Protein AF-A0A4R9BKB1-F1 (afdb_monomer)

Solvent-accessible surface area (backbone atoms only — not comparable to full-atom values): 9219 Å² total; per-residue (Å²): 129,76,55,67,65,58,45,24,29,51,46,14,50,40,29,14,67,98,76,43,86,42,50,54,65,56,47,36,56,55,26,69,70,50,71,97,53,93,58,31,68,60,46,38,53,24,32,70,67,38,49,58,54,44,90,48,60,64,53,47,48,51,50,50,55,43,37,76,72,72,41,81,78,57,44,56,50,37,73,44,52,48,100,87,64,49,84,73,50,70,35,48,31,25,39,77,96,50,34,34,35,32,40,76,53,56,80,75,49,76,81,37,77,64,52,46,54,51,52,52,53,52,49,51,57,46,40,75,72,67,33,48,79,47,80,38,46,81,67,40,66,46,96,78,22,60,67,47,53,50,56,53,51,49,58,40,44,78,48,66,57,82,133

Secondary structure (DSSP, 8-state):
---HHHHHHHHHHHT-SSS-SS-HHHHHHHHHH--SSTTHHHHHHHHHH--SS---HHHHHHHHHHHHTTPPPPEEEEEEE-TTS-EEEEEEEEEGGGTEEEEEE-GGGGS-HHHHHHHHHHHHHHHHTT-EEEEEEGGGGGGG-HHHHHHHHHHHHHTT---

Structure (mmCIF, N/CA/C/O backbone):
data_AF-A0A4R9BKB1-F1
#
_entry.id   AF-A0A4R9BKB1-F1
#
loop_
_atom_site.group_PDB
_atom_site.id
_atom_site.type_symbol
_atom_site.label_atom_id
_atom_site.label_alt_id
_atom_site.label_comp_id
_atom_site.label_asym_id
_atom_site.label_entity_id
_atom_site.label_seq_id
_atom_site.pdbx_PDB_ins_code
_atom_site.Cartn_x
_atom_site.Cartn_y
_atom_site.Cartn_z
_atom_site.occupancy
_atom_site.B_iso_or_equiv
_atom_site.auth_seq_id
_atom_site.auth_comp_id
_atom_site.auth_a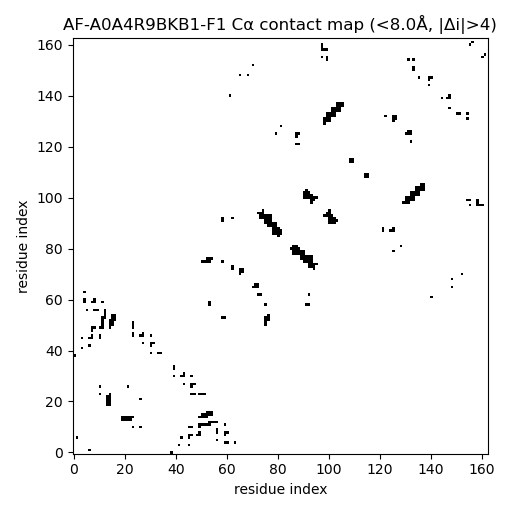sym_id
_atom_site.auth_atom_id
_atom_site.pdbx_PDB_model_num
ATOM 1 N N . MET A 1 1 ? 19.127 3.510 -15.752 1.00 76.56 1 MET A N 1
ATOM 2 C CA . MET A 1 1 ? 17.850 2.763 -15.787 1.00 76.56 1 MET A CA 1
ATOM 3 C C . MET A 1 1 ? 17.291 2.855 -14.394 1.00 76.56 1 MET A C 1
ATOM 5 O O . MET A 1 1 ? 18.073 2.646 -13.474 1.00 76.56 1 MET A O 1
ATOM 9 N N . LEU A 1 2 ? 16.027 3.245 -14.252 1.00 87.44 2 LEU A N 1
ATOM 10 C CA . LEU A 1 2 ? 15.413 3.364 -12.933 1.00 87.44 2 LEU A CA 1
ATOM 11 C C . LEU A 1 2 ? 15.478 2.010 -12.198 1.00 87.44 2 LEU A C 1
ATOM 13 O O . LEU A 1 2 ? 15.335 0.969 -12.853 1.00 87.44 2 LEU A O 1
ATOM 17 N N . PRO A 1 3 ? 15.709 2.001 -10.875 1.00 94.12 3 PRO A N 1
ATOM 18 C CA . PRO A 1 3 ? 15.493 0.833 -10.029 1.00 94.12 3 PRO A CA 1
ATOM 19 C C . PRO A 1 3 ? 14.083 0.262 -10.206 1.00 94.12 3 PRO A C 1
ATOM 21 O O . PRO A 1 3 ? 13.147 0.995 -10.526 1.00 94.12 3 PRO A O 1
ATOM 24 N N . ARG A 1 4 ? 13.912 -1.042 -9.946 1.00 95.25 4 ARG A N 1
ATOM 25 C CA . ARG A 1 4 ? 12.627 -1.741 -10.127 1.00 95.25 4 ARG A CA 1
ATOM 26 C C . ARG A 1 4 ? 11.462 -0.993 -9.485 1.00 95.25 4 ARG A C 1
ATOM 28 O O . ARG A 1 4 ? 10.484 -0.715 -10.161 1.00 95.25 4 ARG A O 1
ATOM 35 N N . VAL A 1 5 ? 11.584 -0.652 -8.204 1.00 96.31 5 VAL A N 1
ATOM 36 C CA . VAL A 1 5 ? 10.508 -0.015 -7.432 1.00 96.31 5 VAL A CA 1
ATOM 37 C C . VAL A 1 5 ? 10.115 1.340 -8.020 1.00 96.31 5 VAL A C 1
ATOM 39 O O . VAL A 1 5 ? 8.931 1.622 -8.161 1.00 96.31 5 VAL A O 1
ATOM 42 N N . GLU A 1 6 ? 11.092 2.149 -8.432 1.00 96.62 6 GLU A N 1
ATOM 43 C CA . GLU A 1 6 ? 10.835 3.439 -9.083 1.00 96.62 6 GLU A CA 1
ATOM 44 C C . GLU A 1 6 ? 10.164 3.259 -10.445 1.00 96.62 6 GLU A C 1
ATOM 46 O O . GLU A 1 6 ? 9.249 4.002 -10.788 1.00 96.62 6 GLU A O 1
ATOM 51 N N . LEU A 1 7 ? 10.568 2.240 -11.208 1.00 96.50 7 LEU A N 1
ATOM 52 C CA . LEU A 1 7 ? 9.950 1.934 -12.493 1.00 96.50 7 LEU A CA 1
ATOM 53 C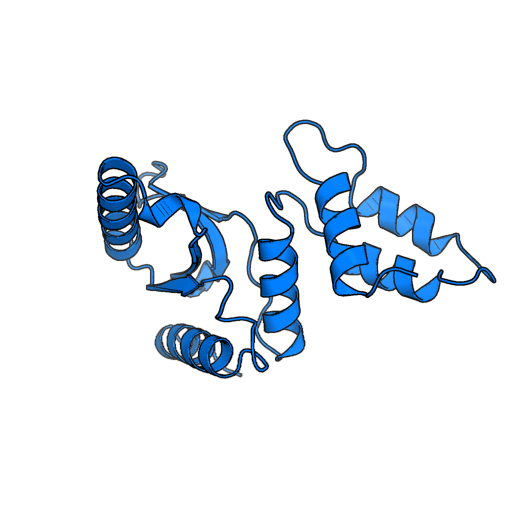 C . LEU A 1 7 ? 8.486 1.496 -12.336 1.00 96.50 7 LEU A C 1
ATOM 55 O O . LEU A 1 7 ? 7.646 1.913 -13.131 1.00 96.50 7 LEU A O 1
ATOM 59 N N . VAL A 1 8 ? 8.169 0.699 -11.307 1.00 97.94 8 VAL A N 1
ATOM 60 C CA . VAL A 1 8 ? 6.774 0.356 -10.984 1.00 97.94 8 VAL A CA 1
ATOM 61 C C . VAL A 1 8 ? 6.007 1.591 -10.529 1.00 97.94 8 VAL A C 1
ATOM 63 O O . VAL A 1 8 ? 4.901 1.790 -11.003 1.00 97.94 8 VAL A O 1
ATOM 66 N N . ALA A 1 9 ? 6.586 2.450 -9.685 1.00 97.25 9 ALA A N 1
ATOM 67 C CA . ALA A 1 9 ? 5.908 3.659 -9.213 1.00 97.25 9 ALA A CA 1
ATOM 68 C C . ALA A 1 9 ? 5.556 4.614 -10.367 1.00 97.25 9 ALA A C 1
ATOM 70 O O . ALA A 1 9 ? 4.471 5.189 -10.388 1.00 97.25 9 ALA A O 1
ATOM 71 N N . VAL A 1 10 ? 6.436 4.740 -11.367 1.00 96.44 10 VAL A N 1
ATOM 72 C CA . VAL A 1 10 ? 6.128 5.481 -12.599 1.00 96.44 10 VAL A CA 1
ATOM 73 C C . VAL A 1 10 ? 4.989 4.812 -13.369 1.00 96.44 10 VAL A C 1
ATOM 75 O O . VAL A 1 10 ? 4.075 5.498 -13.812 1.00 96.44 10 VAL A O 1
ATOM 78 N N . ALA A 1 11 ? 5.010 3.487 -13.527 1.00 96.81 11 ALA A N 1
ATOM 79 C CA . ALA A 1 11 ? 3.939 2.769 -14.217 1.00 96.81 11 ALA A CA 1
ATOM 80 C C . ALA A 1 11 ? 2.585 2.888 -13.486 1.00 96.81 11 ALA A C 1
ATOM 82 O O . ALA A 1 11 ? 1.566 3.119 -14.130 1.00 96.81 11 ALA A O 1
ATOM 83 N N . ASP A 1 12 ? 2.587 2.791 -12.156 1.00 97.56 12 ASP A N 1
ATOM 84 C CA . ASP A 1 12 ? 1.421 2.986 -11.288 1.00 97.56 12 ASP A CA 1
ATOM 85 C C . ASP A 1 12 ? 0.850 4.402 -11.467 1.00 97.56 12 ASP A C 1
ATOM 87 O O . ASP A 1 12 ? -0.353 4.553 -11.676 1.00 97.56 12 ASP A O 1
ATOM 91 N N . PHE A 1 13 ? 1.710 5.428 -11.489 1.00 96.06 13 PHE A N 1
ATOM 92 C CA . PHE A 1 13 ? 1.314 6.816 -11.745 1.00 96.06 13 PHE A CA 1
ATOM 93 C C . PHE A 1 13 ? 0.658 6.999 -13.123 1.00 96.06 13 PHE A C 1
ATOM 95 O O . PHE A 1 13 ? -0.391 7.630 -13.223 1.00 96.06 13 PHE A O 1
ATOM 102 N N . LEU A 1 14 ? 1.226 6.410 -14.183 1.00 96.19 14 LEU A N 1
ATOM 103 C CA . LEU A 1 14 ? 0.663 6.480 -15.542 1.00 96.19 14 LEU A CA 1
ATOM 104 C C . LEU A 1 14 ? -0.727 5.831 -15.650 1.00 96.19 14 LEU A C 1
ATOM 106 O O . LEU A 1 14 ? -1.512 6.203 -16.527 1.00 96.19 14 LEU A O 1
ATOM 110 N N . CYS A 1 15 ? -1.013 4.865 -14.776 1.00 96.56 15 CYS A N 1
ATOM 111 C CA . CYS A 1 15 ? -2.242 4.078 -14.765 1.00 96.56 15 CYS A CA 1
ATOM 112 C C . CYS A 1 15 ? -3.251 4.479 -13.681 1.00 96.56 15 CYS A C 1
ATOM 114 O O . CYS A 1 15 ? -4.279 3.812 -13.541 1.00 96.56 15 CYS A O 1
ATOM 116 N N . SER A 1 16 ? -2.983 5.545 -12.925 1.00 94.19 16 SER A N 1
ATOM 11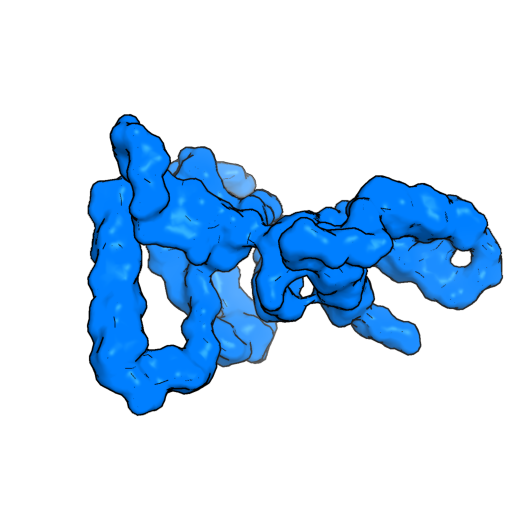7 C CA . SER A 1 16 ? -3.807 5.967 -11.787 1.00 94.19 16 SER A CA 1
ATOM 118 C C . SER A 1 16 ? -4.367 7.383 -11.957 1.00 94.19 16 SER A C 1
ATOM 120 O O . SER A 1 16 ? -4.032 8.108 -12.893 1.00 94.19 16 SER A O 1
ATOM 122 N N . GLY A 1 17 ? -5.272 7.768 -11.053 1.00 89.88 17 GLY A N 1
ATOM 123 C CA . GLY A 1 17 ? -6.001 9.035 -11.104 1.00 89.88 17 GLY A CA 1
ATOM 124 C C . GLY A 1 17 ? -7.327 8.959 -11.870 1.00 89.88 17 GLY A C 1
ATOM 125 O O . GLY A 1 17 ? -7.702 7.930 -12.427 1.00 89.88 17 GLY A O 1
ATOM 126 N N . ARG A 1 18 ? -8.069 10.076 -11.881 1.00 87.31 18 ARG A N 1
ATOM 127 C CA . ARG A 1 18 ? -9.412 10.155 -12.492 1.00 87.31 18 ARG A CA 1
ATOM 128 C C . ARG A 1 18 ? -9.391 9.922 -14.010 1.00 87.31 18 ARG A C 1
ATOM 130 O O . ARG A 1 18 ? -10.344 9.361 -14.534 1.00 87.31 18 ARG A O 1
ATOM 137 N N . ASN A 1 19 ? -8.317 10.346 -14.678 1.00 89.56 19 ASN A N 1
ATOM 138 C CA . ASN A 1 19 ? -8.103 10.215 -16.121 1.00 89.56 19 ASN A CA 1
ATOM 139 C C . ASN A 1 19 ? -6.683 9.667 -16.368 1.00 89.56 19 ASN A C 1
ATOM 141 O O . ASN A 1 19 ? -5.772 10.463 -16.613 1.00 89.56 19 ASN A O 1
ATOM 145 N N . PRO A 1 20 ? -6.466 8.346 -16.239 1.00 93.88 20 PRO A N 1
ATOM 146 C CA . PRO A 1 20 ? -5.143 7.758 -16.424 1.00 93.88 20 PRO A CA 1
ATOM 147 C C . PRO A 1 20 ? -4.672 7.926 -17.874 1.00 93.88 20 PRO A C 1
ATOM 149 O O . PRO A 1 20 ? -5.479 7.903 -18.805 1.00 93.88 20 PRO A O 1
ATOM 152 N N . TRP A 1 21 ? -3.364 8.093 -18.078 1.00 95.19 21 TRP A N 1
ATOM 153 C CA . TRP A 1 21 ? -2.786 8.215 -19.425 1.00 95.19 21 TRP A CA 1
ATOM 154 C C . TRP A 1 21 ? -2.710 6.873 -20.146 1.00 95.19 21 TRP A C 1
ATOM 156 O O . TRP A 1 21 ? -2.779 6.835 -21.372 1.00 95.19 21 TRP A O 1
ATOM 166 N N . HIS A 1 22 ? -2.570 5.790 -19.382 1.00 96.56 22 HIS A N 1
ATOM 167 C CA . HIS A 1 22 ? -2.491 4.432 -19.897 1.00 96.56 22 HIS A CA 1
ATOM 168 C C . HIS A 1 22 ? -3.251 3.450 -19.017 1.00 96.56 22 HIS A C 1
ATOM 170 O O . HIS A 1 22 ? -3.425 3.667 -17.820 1.00 96.56 22 HIS A O 1
ATOM 176 N N . THR A 1 23 ? -3.625 2.308 -19.580 1.00 95.62 23 THR A N 1
ATOM 177 C CA . THR A 1 23 ? -4.071 1.157 -18.787 1.00 95.62 23 THR A CA 1
ATOM 178 C C . THR A 1 23 ? -2.911 0.196 -18.504 1.00 95.62 23 THR A C 1
ATOM 180 O O . THR A 1 23 ? -1.958 0.117 -19.287 1.00 95.62 23 THR A O 1
ATOM 183 N N . PRO A 1 24 ? -2.980 -0.611 -17.428 1.00 95.62 24 PRO A N 1
ATOM 184 C CA . PRO A 1 24 ? -1.976 -1.646 -17.194 1.00 95.62 24 PRO A CA 1
ATOM 185 C C . PRO A 1 24 ? -1.851 -2.639 -18.363 1.00 95.62 24 PRO A C 1
ATOM 187 O O . PRO A 1 24 ? -0.757 -3.128 -18.638 1.00 95.62 24 PRO A O 1
ATOM 190 N N . ASP A 1 25 ? -2.947 -2.923 -19.076 1.00 96.81 25 ASP A N 1
ATOM 191 C CA . ASP A 1 25 ? -2.934 -3.798 -20.255 1.00 96.81 25 ASP A CA 1
ATOM 192 C C . ASP A 1 25 ? -2.190 -3.180 -21.441 1.00 96.81 25 ASP A C 1
ATOM 194 O O . ASP A 1 25 ? -1.423 -3.875 -22.109 1.00 96.81 25 ASP A O 1
ATOM 198 N N . GLU A 1 26 ? -2.332 -1.873 -21.669 1.00 96.69 26 GLU A N 1
ATOM 199 C CA . GLU A 1 26 ? -1.548 -1.157 -22.681 1.00 96.69 26 GLU A CA 1
ATOM 200 C C . GLU A 1 26 ? -0.052 -1.204 -22.366 1.00 96.69 26 GLU A C 1
ATOM 202 O O . GLU A 1 26 ? 0.753 -1.536 -23.242 1.00 96.69 26 GLU A O 1
ATOM 207 N N . LEU A 1 27 ? 0.332 -0.948 -21.108 1.00 96.00 27 LEU A N 1
ATOM 208 C CA . LEU A 1 27 ? 1.734 -1.025 -20.690 1.00 96.00 27 LEU A CA 1
ATOM 209 C C . LEU A 1 27 ? 2.300 -2.437 -20.885 1.00 96.00 27 LEU A C 1
ATOM 211 O O . LEU A 1 27 ? 3.400 -2.594 -21.425 1.00 96.00 27 LEU A O 1
ATOM 215 N N . ARG A 1 28 ? 1.538 -3.476 -20.515 1.00 96.56 28 ARG A N 1
ATOM 216 C CA . ARG A 1 28 ? 1.917 -4.880 -20.745 1.00 96.56 28 ARG A CA 1
ATOM 217 C C . ARG A 1 28 ? 2.079 -5.191 -22.230 1.00 96.56 28 ARG A C 1
ATOM 219 O O . ARG A 1 28 ? 3.079 -5.801 -22.613 1.00 96.56 28 ARG A O 1
ATOM 226 N N . ALA A 1 29 ? 1.143 -4.753 -23.070 1.00 96.00 29 ALA A N 1
ATOM 227 C CA . ALA A 1 29 ? 1.181 -4.987 -24.511 1.00 96.00 29 ALA A CA 1
ATOM 228 C C . ALA A 1 29 ? 2.401 -4.325 -25.169 1.00 96.00 29 ALA A C 1
ATOM 230 O O . ALA A 1 29 ? 3.083 -4.949 -25.987 1.00 96.00 29 ALA A O 1
ATOM 231 N N . VAL A 1 30 ? 2.721 -3.085 -24.787 1.00 94.06 30 VAL A N 1
ATOM 232 C CA . VAL A 1 30 ? 3.919 -2.385 -25.270 1.00 94.06 30 VAL A CA 1
ATOM 233 C C . VAL A 1 30 ? 5.185 -3.095 -24.790 1.00 94.06 30 VAL A C 1
ATOM 235 O O . VAL A 1 30 ? 6.059 -3.402 -25.602 1.00 94.06 30 VAL A O 1
ATOM 238 N N . ALA A 1 31 ? 5.280 -3.430 -23.500 1.00 94.06 31 ALA A N 1
ATOM 239 C CA . ALA A 1 31 ? 6.455 -4.090 -22.933 1.00 94.06 31 ALA A CA 1
ATOM 240 C C . ALA A 1 31 ? 6.721 -5.482 -23.543 1.00 94.06 31 ALA A C 1
ATOM 242 O O . ALA A 1 31 ? 7.881 -5.873 -23.726 1.00 94.06 31 ALA A O 1
ATOM 243 N N . ALA A 1 32 ? 5.667 -6.221 -23.901 1.00 93.75 32 ALA A N 1
ATOM 244 C CA . ALA A 1 32 ? 5.769 -7.521 -24.562 1.00 93.75 32 ALA A CA 1
ATOM 245 C C . ALA A 1 32 ? 6.405 -7.431 -25.961 1.00 93.75 32 ALA A C 1
ATOM 247 O O . ALA A 1 32 ? 7.153 -8.324 -26.352 1.00 93.75 32 ALA A O 1
ATOM 248 N N . ARG A 1 33 ? 6.169 -6.335 -26.693 1.00 94.25 33 ARG A N 1
ATOM 249 C CA . ARG A 1 33 ? 6.699 -6.118 -28.053 1.00 94.25 33 ARG A CA 1
ATOM 250 C C . ARG A 1 33 ? 8.162 -5.664 -28.079 1.00 94.25 33 ARG A C 1
ATOM 252 O O . ARG A 1 33 ? 8.793 -5.681 -29.134 1.00 94.25 33 ARG A O 1
ATOM 259 N N . LEU A 1 34 ? 8.726 -5.248 -26.944 1.00 90.50 34 LEU A N 1
ATOM 260 C CA . LEU A 1 34 ? 10.113 -4.788 -26.865 1.00 90.50 34 LEU A CA 1
ATOM 261 C C . LEU A 1 34 ? 11.092 -5.975 -26.845 1.00 90.50 34 LEU A C 1
ATOM 263 O O . LEU A 1 34 ? 11.228 -6.679 -25.840 1.00 90.50 34 LEU A O 1
ATOM 267 N N . ILE A 1 35 ? 11.824 -6.167 -27.944 1.00 88.62 35 ILE A N 1
ATOM 268 C CA . ILE A 1 35 ? 12.828 -7.230 -28.109 1.00 88.62 35 ILE A CA 1
ATOM 269 C C . ILE A 1 35 ? 14.210 -6.602 -28.332 1.00 88.62 35 ILE A C 1
ATOM 271 O O . ILE A 1 35 ? 14.335 -5.590 -29.018 1.00 88.62 35 ILE A O 1
ATOM 275 N N . GLY A 1 36 ? 15.251 -7.182 -27.726 1.00 87.00 36 GLY A N 1
ATOM 276 C CA . GLY A 1 36 ? 16.654 -6.833 -27.995 1.00 87.00 36 GLY A CA 1
ATOM 277 C C . GLY A 1 36 ? 17.120 -5.452 -27.516 1.00 87.00 36 GLY A C 1
ATOM 278 O O . GLY A 1 36 ? 18.279 -5.105 -27.724 1.00 87.00 36 GLY A O 1
ATOM 279 N N . ARG A 1 37 ? 16.266 -4.655 -26.858 1.00 85.31 37 ARG A N 1
ATOM 280 C CA . ARG A 1 37 ? 16.658 -3.350 -26.302 1.00 85.31 37 ARG A CA 1
ATOM 281 C C . ARG A 1 37 ? 17.118 -3.471 -24.850 1.00 85.31 37 ARG A C 1
ATOM 283 O O . ARG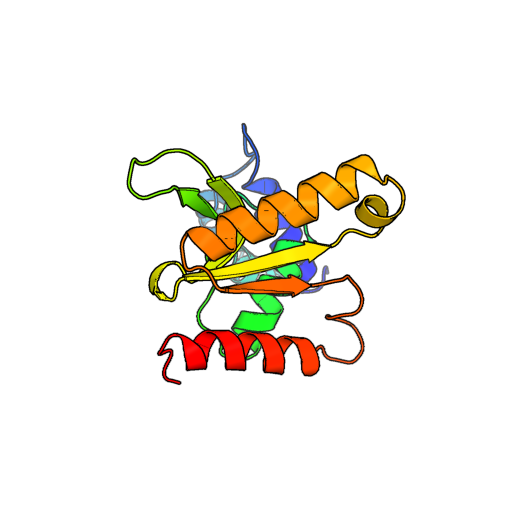 A 1 37 ? 16.657 -4.304 -24.066 1.00 85.31 37 ARG A O 1
ATOM 290 N N . ARG A 1 38 ? 18.024 -2.584 -24.450 1.00 87.12 38 ARG A N 1
ATOM 291 C CA . ARG A 1 38 ? 18.421 -2.456 -23.046 1.00 87.12 38 ARG A CA 1
ATOM 292 C C . ARG A 1 38 ? 17.188 -2.075 -22.214 1.00 87.12 38 ARG A C 1
ATOM 294 O O . ARG A 1 38 ? 16.577 -1.045 -22.462 1.00 87.12 38 ARG A O 1
ATOM 301 N N . GLY A 1 39 ? 16.833 -2.901 -21.228 1.00 88.38 39 GLY A N 1
ATOM 302 C CA . GLY A 1 39 ? 15.737 -2.620 -20.287 1.00 88.38 39 GLY A CA 1
ATOM 303 C C . GLY A 1 39 ? 14.398 -3.282 -20.574 1.00 88.38 39 GLY A C 1
ATOM 304 O O . GLY A 1 39 ? 13.505 -3.168 -19.742 1.00 88.38 39 GLY A O 1
ATOM 305 N N . CYS A 1 40 ? 14.251 -4.038 -21.669 1.00 92.50 40 CYS A N 1
ATOM 306 C CA . CYS A 1 40 ? 12.985 -4.719 -21.975 1.00 92.50 40 CYS A CA 1
ATOM 307 C C . CYS A 1 40 ? 12.509 -5.633 -20.840 1.00 92.50 40 CYS A C 1
ATOM 309 O O . CYS A 1 40 ? 11.319 -5.693 -20.553 1.00 92.50 40 CYS A O 1
ATOM 311 N N . ARG A 1 41 ? 13.440 -6.346 -20.188 1.00 92.50 41 ARG A N 1
ATOM 312 C CA . ARG A 1 41 ? 13.114 -7.238 -19.067 1.00 92.50 41 ARG A CA 1
ATOM 313 C C . ARG A 1 41 ? 12.546 -6.460 -17.878 1.00 92.50 41 ARG A C 1
ATOM 315 O O . ARG A 1 41 ? 11.503 -6.847 -17.372 1.00 92.50 41 ARG A O 1
ATOM 322 N N . ALA A 1 42 ? 13.199 -5.363 -17.493 1.00 93.12 42 ALA A N 1
ATOM 323 C CA . ALA A 1 42 ? 12.750 -4.512 -16.393 1.00 93.12 42 ALA A CA 1
ATOM 324 C C . ALA A 1 42 ? 11.387 -3.870 -16.695 1.00 93.12 42 ALA A C 1
ATOM 326 O O . ALA A 1 42 ? 10.525 -3.831 -15.827 1.00 93.12 42 ALA A O 1
ATOM 327 N N . LEU A 1 43 ? 11.160 -3.435 -17.940 1.00 93.94 43 LEU A N 1
ATOM 328 C CA . LEU A 1 43 ? 9.868 -2.888 -18.366 1.00 93.94 43 LEU A CA 1
ATOM 329 C C . LEU A 1 43 ? 8.749 -3.933 -18.318 1.00 93.94 43 LEU A C 1
ATOM 331 O O . LEU A 1 43 ? 7.656 -3.626 -17.856 1.00 93.94 43 LEU A O 1
ATOM 335 N N . ARG A 1 44 ? 9.014 -5.172 -18.755 1.00 95.38 44 ARG A N 1
ATOM 336 C CA . ARG A 1 44 ? 8.041 -6.272 -18.649 1.00 95.38 44 ARG A CA 1
ATOM 337 C C . ARG A 1 44 ? 7.706 -6.611 -17.203 1.00 95.38 44 ARG A C 1
ATOM 339 O O . ARG A 1 44 ? 6.537 -6.796 -16.889 1.00 95.38 44 ARG A O 1
ATOM 346 N N . GLU A 1 45 ? 8.719 -6.682 -16.344 1.00 95.25 45 GLU A N 1
ATOM 347 C CA . GLU A 1 45 ? 8.520 -6.908 -14.911 1.00 95.25 45 GLU A CA 1
ATOM 348 C C . GLU A 1 45 ? 7.674 -5.787 -14.300 1.00 95.25 45 GLU A C 1
ATOM 350 O O . GLU A 1 45 ? 6.658 -6.064 -13.667 1.00 95.25 45 GLU A O 1
ATOM 355 N N . ALA A 1 46 ? 8.023 -4.526 -14.566 1.00 96.44 46 ALA A N 1
ATOM 356 C CA . ALA A 1 46 ? 7.287 -3.392 -14.027 1.00 96.44 46 ALA A CA 1
ATOM 357 C C . ALA A 1 46 ? 5.830 -3.347 -14.506 1.00 96.44 46 ALA A C 1
ATOM 359 O O . ALA A 1 46 ? 4.939 -3.186 -13.679 1.00 96.44 46 ALA A O 1
ATOM 360 N N . ALA A 1 47 ? 5.576 -3.586 -15.797 1.00 96.06 47 ALA A N 1
ATOM 361 C CA . ALA A 1 47 ? 4.221 -3.646 -16.352 1.00 96.06 47 ALA A CA 1
ATOM 362 C C . ALA A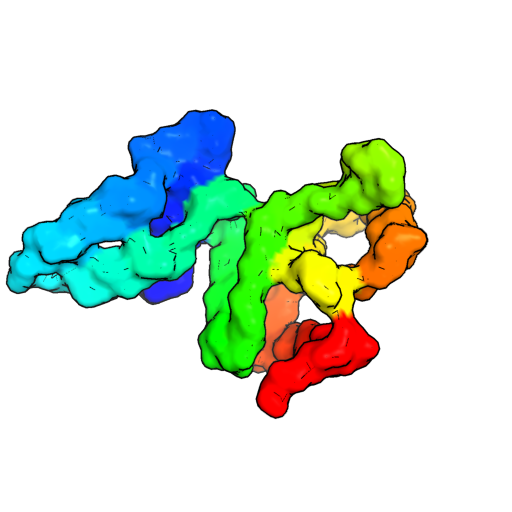 1 47 ? 3.367 -4.785 -15.753 1.00 96.06 47 ALA A C 1
ATOM 364 O O . ALA A 1 47 ? 2.140 -4.684 -15.679 1.00 96.06 47 ALA A O 1
ATOM 365 N N . GLY A 1 48 ? 3.999 -5.884 -15.324 1.00 96.19 48 GLY A N 1
ATOM 366 C CA . GLY A 1 48 ? 3.325 -6.968 -14.601 1.00 96.19 48 GLY A CA 1
ATOM 367 C C . GLY A 1 48 ? 2.968 -6.602 -13.155 1.00 96.19 48 GLY A C 1
ATOM 368 O O . GLY A 1 48 ? 1.962 -7.070 -12.620 1.00 96.19 48 GLY A O 1
ATOM 369 N N . LEU A 1 49 ? 3.766 -5.734 -12.534 1.00 97.19 49 LEU A N 1
ATOM 370 C CA . LEU A 1 49 ? 3.578 -5.278 -11.158 1.00 97.19 49 LEU A CA 1
ATOM 371 C C . LEU A 1 49 ? 2.669 -4.049 -11.040 1.00 97.19 49 LEU A C 1
ATOM 373 O O . LEU A 1 49 ? 2.283 -3.713 -9.920 1.00 97.19 49 LEU A O 1
ATOM 377 N N . THR A 1 50 ? 2.307 -3.408 -12.154 1.00 97.44 50 THR A N 1
ATOM 378 C CA . THR A 1 50 ? 1.471 -2.202 -12.170 1.00 97.44 50 THR A CA 1
ATOM 379 C C . THR A 1 50 ? 0.096 -2.436 -11.548 1.00 97.44 50 THR A C 1
ATOM 381 O O . THR A 1 50 ? -0.571 -3.444 -11.818 1.00 97.44 50 THR A O 1
ATOM 384 N N . ARG A 1 51 ? -0.353 -1.487 -10.732 1.00 96.62 51 ARG A N 1
ATOM 385 C CA . ARG A 1 51 ? -1.700 -1.405 -10.166 1.00 96.62 51 ARG A CA 1
ATOM 386 C C . ARG A 1 51 ? -2.325 -0.058 -10.516 1.00 96.62 51 ARG A C 1
ATOM 388 O O . ARG A 1 51 ? -1.636 0.911 -10.813 1.00 96.62 51 ARG A O 1
ATOM 395 N N . VAL A 1 52 ? -3.652 -0.044 -10.522 1.00 94.81 52 VAL A N 1
ATOM 396 C CA . VAL A 1 52 ? -4.454 1.176 -10.663 1.00 94.81 52 VAL A CA 1
ATOM 397 C C . VAL A 1 52 ? -4.766 1.744 -9.284 1.00 94.81 52 VAL A C 1
ATOM 399 O O . VAL A 1 52 ? -4.639 1.033 -8.285 1.00 94.81 52 VAL A O 1
ATOM 402 N N . ALA A 1 53 ? -5.243 2.988 -9.258 1.00 90.31 53 ALA A N 1
ATOM 403 C CA . ALA A 1 53 ? -5.663 3.681 -8.042 1.00 90.31 53 ALA A CA 1
ATOM 404 C C . ALA A 1 53 ? -4.540 3.826 -7.003 1.00 90.31 53 ALA A C 1
ATOM 406 O O . ALA A 1 53 ? -4.814 3.809 -5.815 1.00 90.31 53 ALA A O 1
ATOM 407 N N . VAL A 1 54 ? -3.287 3.943 -7.440 1.00 93.38 54 VAL A N 1
ATOM 408 C CA . VAL A 1 54 ? -2.160 4.308 -6.577 1.00 93.38 54 VAL A CA 1
ATOM 409 C C . VAL A 1 54 ? -2.081 5.832 -6.536 1.00 93.38 54 VAL A C 1
ATOM 411 O O . VAL A 1 54 ? -1.940 6.467 -7.583 1.00 93.38 54 VAL A O 1
ATOM 414 N N . ASP A 1 55 ? -2.166 6.412 -5.344 1.00 91.31 55 ASP A N 1
ATOM 415 C CA . ASP A 1 55 ? -2.188 7.866 -5.152 1.00 91.31 55 ASP A CA 1
ATOM 416 C C . ASP A 1 55 ? -0.789 8.417 -4.818 1.00 91.31 55 ASP A C 1
ATOM 418 O O . ASP A 1 55 ? -0.511 9.598 -5.046 1.00 91.31 55 ASP A O 1
ATOM 422 N N . SER A 1 56 ? 0.133 7.565 -4.351 1.00 91.75 56 SER A N 1
ATOM 423 C CA . SER A 1 56 ? 1.502 7.965 -4.019 1.00 91.75 56 SER A CA 1
ATOM 424 C C . SER A 1 56 ? 2.564 6.900 -4.349 1.00 91.75 56 SER A C 1
ATOM 426 O O . SER A 1 56 ? 2.320 5.698 -4.237 1.00 91.75 56 SER A O 1
ATOM 428 N N . PRO A 1 57 ? 3.816 7.300 -4.659 1.00 92.38 57 PRO A N 1
ATOM 429 C CA . PRO A 1 57 ? 4.926 6.353 -4.812 1.00 92.38 57 PRO A CA 1
ATOM 430 C C . PRO A 1 57 ? 5.205 5.517 -3.553 1.00 92.38 57 PRO A C 1
ATOM 432 O O . PRO A 1 57 ? 5.817 4.451 -3.639 1.00 92.38 57 PRO A O 1
ATOM 435 N N . GLN A 1 58 ? 4.808 6.013 -2.379 1.00 92.25 58 GLN A N 1
ATOM 436 C CA . GLN A 1 58 ? 5.028 5.341 -1.105 1.00 92.25 58 GLN A CA 1
ATOM 437 C C . GLN A 1 58 ? 4.139 4.102 -0.951 1.00 92.25 58 GLN A C 1
ATOM 439 O O . GLN A 1 58 ? 4.608 3.082 -0.447 1.00 92.25 58 GLN A O 1
ATOM 444 N N . GLU A 1 59 ? 2.914 4.131 -1.480 1.00 95.00 59 GLU A N 1
ATOM 445 C CA . GLU A 1 59 ? 2.051 2.948 -1.585 1.00 95.00 59 GLU A CA 1
ATOM 446 C C . GLU A 1 59 ? 2.710 1.849 -2.424 1.00 95.00 59 GLU A C 1
ATOM 448 O O . GLU A 1 59 ? 2.780 0.699 -1.987 1.00 95.00 59 GLU A O 1
ATOM 453 N N . THR A 1 60 ? 3.267 2.192 -3.594 1.00 96.69 60 THR A N 1
ATOM 454 C CA . THR A 1 60 ? 3.996 1.230 -4.435 1.00 96.69 60 THR A CA 1
ATOM 455 C C . THR A 1 60 ? 5.198 0.646 -3.700 1.00 96.69 60 THR A C 1
ATOM 457 O O . THR A 1 60 ? 5.384 -0.573 -3.698 1.00 96.69 60 THR A O 1
ATOM 460 N N . LYS A 1 61 ? 6.012 1.496 -3.059 1.00 95.69 61 LYS A N 1
ATOM 461 C CA . LYS A 1 61 ? 7.197 1.066 -2.300 1.00 95.69 61 LYS A CA 1
ATOM 462 C C . LYS A 1 61 ? 6.821 0.084 -1.196 1.00 95.69 61 LYS A C 1
ATOM 464 O O . LYS A 1 61 ? 7.395 -1.000 -1.132 1.00 95.69 61 LYS A O 1
ATOM 469 N N . THR A 1 62 ? 5.836 0.438 -0.374 1.00 96.19 62 THR A N 1
ATOM 470 C CA . THR A 1 62 ? 5.364 -0.401 0.729 1.00 96.19 62 THR A CA 1
ATOM 471 C C . THR A 1 62 ? 4.760 -1.703 0.208 1.00 96.19 62 THR A C 1
ATOM 473 O O . THR A 1 62 ? 5.119 -2.773 0.692 1.00 96.19 62 THR A O 1
ATOM 476 N N . ARG A 1 63 ? 3.909 -1.655 -0.826 1.00 97.56 63 ARG A N 1
ATOM 477 C CA . ARG A 1 63 ? 3.316 -2.852 -1.445 1.00 97.56 63 ARG A CA 1
ATOM 478 C C . ARG A 1 63 ? 4.386 -3.827 -1.922 1.00 97.56 63 ARG A C 1
ATOM 480 O O . ARG A 1 63 ? 4.337 -5.000 -1.560 1.00 97.56 63 ARG A O 1
ATOM 487 N N . LEU A 1 64 ? 5.346 -3.352 -2.718 1.00 97.44 64 LEU A N 1
ATOM 488 C CA . LEU A 1 64 ? 6.401 -4.209 -3.256 1.00 97.44 64 LEU A CA 1
ATOM 489 C C . LEU A 1 64 ? 7.295 -4.757 -2.147 1.00 97.44 64 LEU A C 1
ATOM 491 O O . LEU A 1 64 ? 7.579 -5.946 -2.159 1.00 97.44 64 LEU A O 1
ATOM 495 N N . PHE A 1 65 ? 7.651 -3.943 -1.150 1.00 97.06 65 PHE A N 1
ATOM 496 C CA . PHE A 1 65 ? 8.419 -4.400 0.009 1.00 97.06 65 PHE A CA 1
ATOM 497 C C . PHE A 1 65 ? 7.739 -5.569 0.745 1.00 97.06 65 PHE A C 1
ATOM 499 O O . PHE A 1 65 ? 8.387 -6.566 1.063 1.00 97.06 65 PHE A O 1
ATOM 506 N N . LEU A 1 66 ? 6.426 -5.480 0.979 1.00 97.00 66 LEU A N 1
ATOM 507 C CA . LEU A 1 66 ? 5.657 -6.533 1.650 1.00 97.00 66 LEU A CA 1
ATOM 508 C C . LEU A 1 66 ? 5.554 -7.805 0.794 1.00 97.00 66 LEU A C 1
ATOM 510 O O . LEU A 1 66 ? 5.742 -8.911 1.305 1.00 97.00 66 LEU A O 1
ATOM 514 N N . VAL A 1 67 ? 5.281 -7.652 -0.505 1.00 96.88 67 VAL A N 1
ATOM 515 C CA . VAL A 1 67 ? 5.174 -8.774 -1.453 1.00 96.88 67 VAL A CA 1
ATOM 516 C C . VAL A 1 67 ? 6.518 -9.480 -1.629 1.00 96.88 67 VAL A C 1
ATOM 518 O O . VAL A 1 67 ? 6.573 -10.707 -1.591 1.00 96.88 67 VAL A O 1
ATOM 521 N N . ASP A 1 68 ? 7.610 -8.724 -1.746 1.00 96.38 68 ASP A N 1
ATOM 522 C CA . ASP A 1 68 ? 8.971 -9.261 -1.835 1.00 96.38 68 ASP A CA 1
ATOM 523 C C . ASP A 1 68 ? 9.357 -10.054 -0.574 1.00 96.38 68 ASP A C 1
ATOM 525 O O . ASP A 1 68 ? 10.122 -11.015 -0.651 1.00 96.38 68 ASP A O 1
ATOM 529 N N . ALA A 1 69 ? 8.782 -9.706 0.582 1.00 95.44 69 ALA A N 1
ATOM 530 C CA . ALA A 1 69 ? 8.932 -10.439 1.839 1.00 95.44 69 ALA A CA 1
ATOM 531 C C . ALA A 1 69 ? 7.991 -11.661 1.973 1.00 95.44 69 ALA A C 1
ATOM 533 O O . ALA A 1 69 ? 7.888 -12.258 3.053 1.00 95.44 69 ALA A O 1
ATOM 534 N N . GLY A 1 70 ? 7.289 -12.033 0.898 1.00 94.62 70 GLY A N 1
ATOM 535 C CA . GLY A 1 70 ? 6.410 -13.201 0.831 1.00 94.62 70 GLY A CA 1
ATOM 536 C C . GLY A 1 70 ? 5.035 -13.000 1.467 1.00 94.62 70 GLY A C 1
ATOM 537 O O . GLY A 1 70 ? 4.353 -13.981 1.762 1.00 94.62 70 GLY A O 1
ATOM 538 N N . MET A 1 71 ? 4.617 -11.758 1.726 1.00 94.94 71 MET A N 1
ATOM 539 C CA . MET A 1 71 ? 3.255 -11.493 2.191 1.00 94.94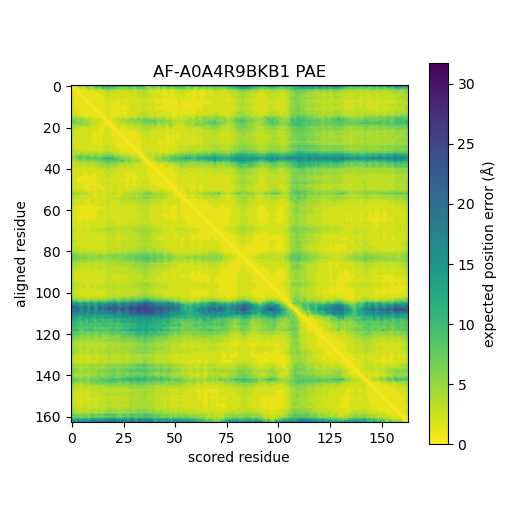 71 MET A CA 1
ATOM 540 C C . MET A 1 71 ? 2.260 -11.557 1.025 1.00 94.94 71 MET A C 1
ATOM 542 O O . MET A 1 71 ? 2.622 -11.222 -0.106 1.00 94.94 71 MET A O 1
ATOM 546 N N . PRO A 1 72 ? 0.989 -11.933 1.277 1.00 95.12 72 PRO A N 1
ATOM 547 C CA . PRO A 1 72 ? -0.062 -11.773 0.281 1.00 95.12 72 PRO A CA 1
ATOM 548 C C . PRO A 1 72 ? -0.114 -10.322 -0.195 1.00 95.12 72 PRO A C 1
ATOM 550 O O . PRO A 1 72 ? 0.024 -9.404 0.614 1.00 95.12 72 PRO A O 1
ATOM 553 N N . GLU A 1 73 ? -0.339 -10.098 -1.485 1.00 96.62 73 GLU A N 1
ATOM 554 C CA . GLU A 1 73 ? -0.396 -8.736 -2.009 1.00 96.62 73 GLU A CA 1
ATOM 555 C C . GLU A 1 73 ? -1.618 -7.983 -1.445 1.00 96.62 73 GLU A C 1
ATOM 557 O O . GLU A 1 73 ? -2.742 -8.489 -1.542 1.00 96.62 73 GLU A O 1
ATOM 562 N N . PRO A 1 74 ? -1.428 -6.796 -0.838 1.00 97.75 74 PRO A N 1
ATOM 563 C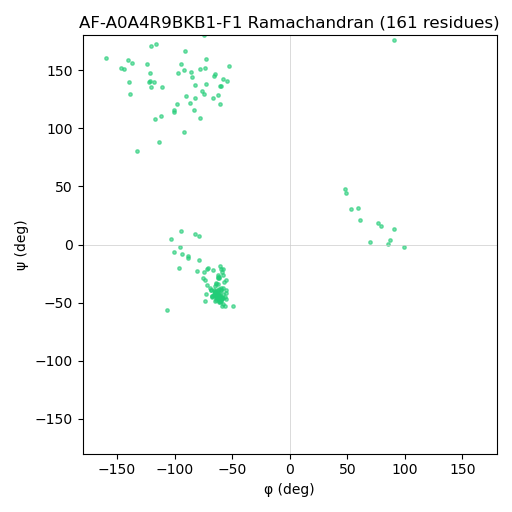 CA . PRO A 1 74 ? -2.539 -5.965 -0.396 1.00 97.75 74 PRO A CA 1
ATOM 564 C C . PRO A 1 74 ? -3.251 -5.286 -1.575 1.00 97.75 74 PRO A C 1
ATOM 566 O O . PRO A 1 74 ? -2.649 -4.968 -2.601 1.00 97.75 74 PRO A O 1
ATOM 569 N N . VAL A 1 75 ? -4.538 -5.001 -1.392 1.00 97.69 75 VAL A N 1
ATOM 570 C CA . VAL A 1 75 ? -5.333 -4.128 -2.264 1.00 97.69 75 VAL A CA 1
ATOM 571 C C . VAL A 1 75 ? -4.962 -2.675 -1.977 1.00 97.69 75 VAL A C 1
ATOM 573 O O . VAL A 1 75 ? -4.929 -2.284 -0.813 1.00 97.69 75 VAL A O 1
ATOM 576 N N . VAL A 1 76 ? -4.700 -1.887 -3.020 1.00 96.75 76 VAL A N 1
ATOM 577 C CA . VAL A 1 76 ? -4.345 -0.462 -2.906 1.00 96.75 76 VAL A CA 1
ATOM 578 C C . VAL A 1 76 ? -5.600 0.412 -2.818 1.00 96.75 76 VAL A C 1
ATOM 580 O O . VAL A 1 76 ? -6.595 0.099 -3.472 1.00 96.75 76 VAL A O 1
ATOM 583 N N . ASN A 1 77 ? -5.544 1.490 -2.027 1.00 95.81 77 ASN A N 1
ATOM 584 C CA . ASN A 1 77 ? -6.596 2.503 -1.864 1.00 95.81 77 ASN A CA 1
ATOM 585 C C . ASN A 1 77 ? -7.989 1.903 -1.625 1.00 95.81 77 ASN A C 1
ATOM 587 O O . ASN A 1 77 ? -8.983 2.265 -2.259 1.00 95.81 77 ASN A O 1
ATOM 591 N N . PHE A 1 78 ? -8.061 0.945 -0.704 1.00 97.31 78 PHE A N 1
ATOM 592 C CA . PHE A 1 78 ? -9.283 0.205 -0.431 1.00 97.31 78 PHE A CA 1
ATOM 593 C C . PHE A 1 78 ? -10.289 1.052 0.360 1.00 97.31 78 PHE A C 1
ATOM 595 O O . PHE A 1 78 ? -9.968 1.606 1.412 1.00 97.31 78 PHE A O 1
ATOM 602 N N . GLU A 1 79 ? -11.534 1.113 -0.113 1.00 97.31 79 GLU A N 1
ATOM 603 C CA . GLU A 1 79 ? -12.628 1.760 0.612 1.00 97.31 79 GLU A CA 1
ATOM 604 C C . GLU A 1 79 ? -13.243 0.814 1.644 1.00 97.31 79 GLU A C 1
ATOM 606 O O . GLU A 1 79 ? -13.869 -0.195 1.312 1.00 97.31 79 GLU A O 1
ATOM 611 N N . ILE A 1 80 ? -13.119 1.182 2.914 1.00 97.69 80 ILE A N 1
ATOM 612 C CA . ILE A 1 80 ? -13.839 0.550 4.011 1.00 97.69 80 ILE A CA 1
ATOM 613 C C . ILE A 1 80 ? -15.231 1.170 4.080 1.00 97.69 80 ILE A C 1
ATOM 615 O O . ILE A 1 80 ? -15.391 2.390 4.176 1.00 97.69 80 ILE A O 1
ATOM 619 N N . ARG A 1 81 ? -16.240 0.302 4.053 1.00 97.00 81 ARG A N 1
ATOM 620 C CA . ARG A 1 81 ? -17.651 0.647 4.213 1.00 97.00 81 ARG A CA 1
ATOM 621 C C . ARG A 1 81 ? -18.227 -0.102 5.407 1.00 97.00 81 ARG A C 1
ATOM 623 O O . ARG A 1 81 ? -17.779 -1.211 5.704 1.00 97.00 81 ARG A O 1
ATOM 630 N N . ASP A 1 82 ? -19.183 0.512 6.091 1.00 94.69 82 ASP A N 1
ATOM 631 C CA . ASP A 1 82 ? -19.882 -0.128 7.202 1.00 94.69 82 ASP A CA 1
ATOM 632 C C . ASP A 1 82 ? -20.892 -1.182 6.714 1.00 94.69 82 ASP A C 1
ATOM 634 O O . ASP A 1 82 ? -21.063 -1.416 5.514 1.00 94.69 82 ASP A O 1
ATOM 638 N N . SER A 1 83 ? -21.584 -1.828 7.656 1.00 92.94 83 SER A N 1
ATOM 639 C CA . SER A 1 83 ? -22.594 -2.854 7.349 1.00 92.94 83 SER A CA 1
ATOM 640 C C . SER A 1 83 ? -23.775 -2.362 6.497 1.00 92.94 83 SER A C 1
ATOM 642 O O . SER A 1 83 ? -24.456 -3.179 5.882 1.00 92.94 83 SER A O 1
ATOM 644 N N . THR A 1 84 ? -24.002 -1.048 6.428 1.00 95.50 84 THR A N 1
ATOM 645 C CA . THR A 1 84 ? -25.050 -0.415 5.614 1.00 95.50 84 THR A CA 1
ATOM 646 C C . THR A 1 84 ? -24.536 0.054 4.248 1.00 95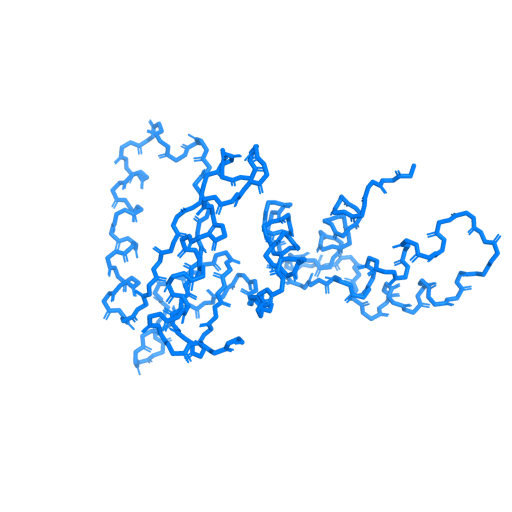.50 84 THR A C 1
ATOM 648 O O . THR A 1 84 ? -25.311 0.533 3.422 1.00 95.50 84 THR A O 1
ATOM 651 N N . GLY A 1 85 ? -23.236 -0.111 3.978 1.00 94.69 85 GLY A N 1
ATOM 652 C CA . GLY A 1 85 ? -22.579 0.306 2.740 1.00 94.69 85 GLY A CA 1
ATOM 653 C C . GLY A 1 85 ? -22.090 1.758 2.746 1.00 94.69 85 GLY A C 1
ATOM 654 O O . GLY A 1 85 ? -21.562 2.227 1.728 1.00 94.69 85 GLY A O 1
ATOM 655 N N . VAL A 1 86 ? -22.223 2.470 3.869 1.00 95.94 86 VAL A N 1
ATOM 656 C CA . VAL A 1 86 ? -21.766 3.857 4.009 1.00 95.94 86 VAL A CA 1
ATOM 657 C C . VAL A 1 86 ? -20.243 3.894 4.075 1.00 95.94 86 VAL A C 1
ATOM 659 O O . VAL A 1 86 ? -19.608 3.058 4.714 1.00 95.94 86 VAL A O 1
ATOM 662 N N . PHE A 1 87 ? -19.647 4.862 3.378 1.00 96.50 87 PHE A N 1
ATOM 663 C CA . PHE A 1 87 ? -18.203 5.084 3.375 1.00 96.50 87 PHE A CA 1
ATOM 664 C C . PHE A 1 87 ? -17.693 5.448 4.774 1.00 96.50 87 PHE A C 1
ATOM 666 O O . PHE A 1 87 ? -18.193 6.383 5.395 1.00 96.50 87 PHE A O 1
ATOM 673 N N . VAL A 1 88 ? -16.659 4.741 5.230 1.00 95.56 88 VAL A N 1
ATOM 674 C CA . VAL A 1 88 ? -15.998 4.988 6.518 1.00 95.56 88 VAL A CA 1
ATOM 675 C C . VAL A 1 88 ? -14.641 5.647 6.304 1.00 95.56 88 VAL A C 1
ATOM 677 O O . VAL A 1 88 ? -14.383 6.722 6.845 1.00 95.56 88 VAL A O 1
ATOM 680 N N . ALA A 1 89 ? -13.775 5.011 5.513 1.00 95.12 89 ALA A N 1
ATOM 681 C CA . ALA A 1 89 ? -12.438 5.505 5.201 1.00 95.12 89 ALA A CA 1
ATOM 682 C C . ALA A 1 89 ? -11.901 4.858 3.917 1.00 95.12 89 ALA A C 1
ATOM 684 O O . ALA A 1 89 ? -12.352 3.786 3.519 1.00 95.12 89 ALA A O 1
ATOM 685 N N . ARG A 1 90 ? -10.894 5.481 3.299 1.00 94.94 90 ARG A N 1
ATOM 686 C CA . ARG A 1 90 ? -10.124 4.903 2.187 1.00 94.94 90 ARG A CA 1
ATOM 687 C C . ARG A 1 90 ? -8.677 4.738 2.618 1.00 94.94 90 ARG A C 1
ATOM 689 O O . ARG A 1 90 ? -8.004 5.751 2.761 1.00 94.94 90 ARG A O 1
ATOM 696 N N . VAL A 1 91 ? -8.241 3.504 2.834 1.00 95.94 91 VAL A N 1
ATOM 697 C CA . VAL A 1 91 ? -6.921 3.163 3.388 1.00 95.94 91 VAL A CA 1
ATOM 698 C C . VAL A 1 91 ? -5.926 2.817 2.283 1.00 95.94 91 VAL A C 1
ATOM 700 O O . VAL A 1 91 ? -6.313 2.224 1.276 1.00 95.94 91 VAL A O 1
ATOM 703 N N . ASP A 1 92 ? -4.649 3.128 2.491 1.00 96.12 92 ASP A N 1
ATOM 704 C CA . ASP A 1 92 ? -3.604 3.017 1.464 1.00 96.12 92 ASP A CA 1
ATOM 705 C C . ASP A 1 92 ? -3.411 1.586 0.961 1.00 96.12 92 ASP A C 1
ATOM 707 O O . ASP A 1 92 ? -3.348 1.347 -0.243 1.00 96.12 92 ASP A O 1
ATOM 711 N N . LEU A 1 93 ? -3.333 0.618 1.879 1.00 98.06 93 LEU A N 1
ATOM 712 C CA . LEU A 1 93 ? -3.157 -0.801 1.568 1.00 98.06 93 LEU A CA 1
ATOM 713 C C . LEU A 1 93 ? -4.034 -1.655 2.492 1.00 98.06 93 LEU A C 1
ATOM 715 O O . LEU A 1 93 ? -4.130 -1.390 3.689 1.00 98.06 93 LEU A O 1
ATOM 719 N N . ALA A 1 94 ? -4.659 -2.711 1.972 1.00 98.38 94 ALA A N 1
ATOM 720 C CA . ALA A 1 94 ? -5.564 -3.546 2.759 1.00 98.38 94 ALA A CA 1
ATOM 721 C C . ALA A 1 94 ? -5.555 -5.027 2.375 1.00 98.38 94 ALA A C 1
ATOM 723 O O . ALA A 1 94 ? -5.394 -5.397 1.215 1.00 98.38 94 ALA A O 1
ATOM 724 N N . TRP A 1 95 ? -5.864 -5.883 3.348 1.00 98.31 95 TRP A N 1
ATOM 725 C CA . TRP A 1 95 ? -6.255 -7.278 3.151 1.00 98.31 95 TRP A CA 1
ATOM 726 C C . TRP A 1 95 ? -7.714 -7.459 3.583 1.00 98.31 95 TRP A C 1
ATOM 728 O O . TRP A 1 95 ? -7.971 -7.816 4.738 1.00 98.31 95 TRP A O 1
ATOM 738 N N . PRO A 1 96 ? -8.695 -7.243 2.683 1.00 97.75 96 PRO A N 1
ATOM 739 C CA . PRO A 1 96 ? -10.104 -7.171 3.069 1.00 97.75 96 PRO A CA 1
ATOM 740 C C . PRO A 1 96 ? -10.647 -8.436 3.729 1.00 97.75 96 PRO A C 1
ATOM 742 O O . PRO A 1 96 ? -11.399 -8.358 4.697 1.00 97.75 96 PRO A O 1
ATOM 745 N N . ARG A 1 97 ? -10.204 -9.613 3.266 1.00 96.94 97 ARG A N 1
ATOM 746 C CA . ARG A 1 97 ? -10.598 -10.906 3.856 1.00 96.94 97 ARG A CA 1
ATOM 747 C C . ARG A 1 97 ? -10.156 -11.061 5.311 1.00 96.94 97 ARG A C 1
ATOM 749 O O . ARG A 1 97 ? -10.806 -11.777 6.060 1.00 96.94 97 ARG A O 1
ATOM 756 N N . LEU A 1 98 ? -9.068 -10.397 5.695 1.00 97.94 98 LEU A N 1
ATOM 757 C CA . LEU A 1 98 ? -8.492 -10.449 7.038 1.00 97.94 98 LEU A CA 1
ATOM 758 C C . LEU A 1 98 ? -8.872 -9.216 7.872 1.00 97.94 98 LEU A C 1
ATOM 760 O O . LEU A 1 98 ? -8.559 -9.159 9.056 1.00 97.94 98 LEU A O 1
ATOM 764 N N . ARG A 1 99 ? -9.541 -8.222 7.270 1.00 98.00 99 ARG A N 1
ATOM 765 C CA . ARG A 1 99 ? -9.809 -6.908 7.872 1.00 98.00 99 ARG A CA 1
ATOM 766 C C . ARG A 1 99 ? -8.550 -6.275 8.480 1.00 98.00 99 ARG A C 1
ATOM 768 O O . ARG A 1 99 ? -8.578 -5.744 9.586 1.00 98.00 99 ARG A O 1
ATOM 775 N N . VAL A 1 100 ? -7.432 -6.337 7.759 1.00 98.56 100 VAL A N 1
ATOM 776 C CA . VAL A 1 100 ? -6.183 -5.640 8.113 1.00 98.56 100 VAL A CA 1
ATOM 777 C C . VAL A 1 100 ? -5.946 -4.532 7.099 1.00 98.56 100 VAL A C 1
ATOM 779 O O . VAL A 1 100 ? -6.104 -4.761 5.902 1.00 98.56 100 VAL A O 1
ATOM 782 N N . CYS A 1 101 ? -5.568 -3.346 7.561 1.00 98.31 101 CYS A N 1
ATOM 783 C CA . CYS A 1 101 ? -5.227 -2.215 6.704 1.00 98.31 101 CYS A CA 1
ATOM 784 C C . CYS A 1 101 ? -3.984 -1.487 7.199 1.00 98.31 101 CYS A C 1
ATOM 786 O O . CYS A 1 101 ? -3.631 -1.565 8.376 1.00 98.31 101 CYS A O 1
ATOM 788 N N . LEU A 1 102 ? -3.327 -0.802 6.275 1.00 97.31 102 LEU A N 1
ATOM 789 C CA . LEU A 1 102 ? -2.127 -0.009 6.467 1.00 97.31 102 LEU A CA 1
ATOM 790 C C . LEU A 1 102 ? -2.432 1.422 6.036 1.00 97.31 102 LEU A C 1
ATOM 792 O O . LEU A 1 102 ? -3.121 1.633 5.038 1.00 97.31 102 LEU A O 1
ATOM 796 N N . GLU A 1 103 ? -1.900 2.376 6.788 1.00 93.94 103 GLU A N 1
ATOM 797 C CA . GLU A 1 103 ? -2.042 3.803 6.502 1.00 93.94 103 GLU A CA 1
ATOM 798 C C . GLU A 1 103 ? -0.708 4.507 6.756 1.00 93.94 103 GLU A C 1
ATOM 800 O O . GLU A 1 103 ? -0.074 4.299 7.799 1.00 93.94 103 GLU A O 1
ATOM 805 N N . HIS A 1 104 ? -0.265 5.289 5.777 1.00 89.25 104 HIS A N 1
ATOM 806 C CA . HIS A 1 104 ? 0.999 5.999 5.793 1.00 89.25 104 HIS A CA 1
ATOM 807 C C . HIS A 1 104 ? 0.842 7.393 6.400 1.00 89.25 104 HIS A C 1
ATOM 809 O O . HIS A 1 104 ? 0.022 8.218 6.003 1.00 89.25 104 HIS A O 1
ATOM 815 N N . GLU A 1 105 ? 1.685 7.668 7.378 1.00 83.00 105 GLU A N 1
ATOM 816 C CA . GLU A 1 105 ? 1.765 8.910 8.120 1.00 83.00 105 GLU A CA 1
ATOM 817 C C . GLU A 1 105 ? 2.773 9.827 7.431 1.00 83.00 105 GLU A C 1
ATOM 819 O O . GLU A 1 105 ? 3.980 9.720 7.660 1.00 83.00 105 GLU A O 1
ATOM 824 N N . GLY A 1 106 ? 2.296 10.739 6.586 1.00 71.62 106 GLY A N 1
ATOM 825 C CA . GLY A 1 106 ? 3.145 11.815 6.082 1.00 71.62 106 GLY A CA 1
ATOM 826 C C . GLY A 1 106 ? 3.569 12.766 7.207 1.00 71.62 106 GLY A C 1
ATOM 827 O O . GLY A 1 106 ? 2.777 13.080 8.098 1.00 71.62 106 GLY A O 1
ATOM 828 N N . ASP A 1 107 ? 4.792 13.300 7.140 1.00 60.12 107 ASP A N 1
ATOM 829 C CA . ASP A 1 107 ? 5.309 14.259 8.133 1.00 60.12 107 ASP A CA 1
ATOM 830 C C . ASP A 1 107 ? 4.440 15.529 8.266 1.00 60.12 107 ASP A C 1
ATOM 832 O O . ASP A 1 107 ? 4.362 16.124 9.342 1.00 60.12 107 ASP A O 1
ATOM 836 N N . GLY A 1 108 ? 3.711 15.906 7.207 1.00 54.50 108 GLY A N 1
ATOM 837 C CA . GLY A 1 108 ? 2.785 17.044 7.209 1.00 54.50 108 GLY A CA 1
ATOM 838 C C . GLY A 1 108 ? 1.560 16.876 8.121 1.00 54.50 108 GLY A C 1
ATOM 839 O O . GLY A 1 108 ? 0.984 17.877 8.547 1.00 54.50 108 GLY A O 1
ATOM 840 N N . HIS A 1 109 ? 1.178 15.643 8.480 1.00 55.28 109 HIS A N 1
ATOM 841 C CA . HIS A 1 109 ? 0.018 15.392 9.350 1.00 55.28 109 HIS A CA 1
ATOM 842 C C . HIS A 1 109 ? 0.272 15.792 10.813 1.00 55.28 109 HIS A C 1
ATOM 844 O O . HIS A 1 109 ? -0.668 16.047 11.563 1.00 55.28 109 HIS A O 1
ATOM 850 N N . ARG A 1 110 ? 1.541 15.896 11.236 1.00 57.25 110 ARG A N 1
ATOM 851 C CA . ARG A 1 110 ? 1.907 16.163 12.640 1.00 57.25 110 ARG A CA 1
ATOM 852 C C . ARG A 1 110 ? 1.812 17.633 13.045 1.00 57.25 110 ARG A C 1
ATOM 854 O O . ARG A 1 110 ? 1.695 17.917 14.234 1.00 57.25 110 ARG A O 1
ATOM 861 N N . SER A 1 111 ? 1.877 18.563 12.094 1.00 62.06 111 SER A N 1
ATOM 862 C CA . SER A 1 111 ? 1.956 20.001 12.390 1.00 62.06 111 SER A CA 1
ATOM 863 C C . SER A 1 111 ? 0.604 20.706 12.548 1.00 62.06 111 SER A C 1
ATOM 865 O O . SER A 1 111 ? 0.585 21.836 13.031 1.00 62.06 111 SER A O 1
ATOM 867 N N . ASP A 1 112 ? -0.519 20.070 12.187 1.00 75.75 112 ASP A N 1
ATOM 868 C CA . ASP A 1 112 ? -1.866 20.640 12.353 1.00 75.75 112 ASP A CA 1
ATOM 869 C C . ASP A 1 112 ? -2.685 19.870 13.415 1.00 75.75 112 ASP A C 1
ATOM 871 O O . ASP A 1 112 ? -3.136 18.747 13.170 1.00 75.75 112 ASP A O 1
ATOM 875 N N . PRO A 1 113 ? -2.969 20.475 14.587 1.00 76.88 113 PRO A N 1
ATOM 876 C CA . PRO A 1 113 ? -3.810 19.875 15.626 1.00 76.88 113 PRO A CA 1
ATOM 877 C C . PRO A 1 113 ? -5.238 19.514 15.180 1.00 76.88 113 PRO A C 1
ATOM 879 O O . PRO A 1 113 ? -5.918 18.725 15.844 1.00 76.88 113 PRO A O 1
ATOM 882 N N . ARG A 1 114 ? -5.761 20.118 14.105 1.00 80.12 114 ARG A N 1
ATOM 883 C CA . ARG A 1 114 ? -7.048 19.712 13.518 1.00 80.12 114 ARG A CA 1
ATOM 884 C C . ARG A 1 114 ? -6.899 18.397 12.766 1.00 80.12 114 ARG A C 1
ATOM 886 O O . ARG A 1 114 ? -7.686 17.492 13.036 1.00 80.12 114 ARG A O 1
ATOM 893 N N . GLN A 1 115 ? -5.882 18.281 11.913 1.00 74.81 115 GLN A N 1
ATOM 894 C CA . GLN A 1 115 ? -5.590 17.052 11.177 1.00 74.81 115 GLN A CA 1
ATOM 895 C C . GLN A 1 115 ? -5.345 15.883 12.136 1.00 74.81 115 GLN A C 1
ATOM 897 O O . GLN A 1 115 ? -6.002 14.855 12.025 1.00 74.81 115 GLN A O 1
ATOM 902 N N . PHE A 1 116 ? -4.547 16.096 13.185 1.00 77.19 116 PHE A N 1
ATOM 903 C CA . PHE A 1 116 ? -4.291 15.075 14.203 1.00 77.19 116 PHE A CA 1
ATOM 904 C C . PHE A 1 116 ? -5.573 14.515 14.854 1.00 77.19 116 PHE A C 1
ATOM 906 O O . PHE A 1 116 ? -5.708 13.308 15.052 1.00 77.19 116 PHE A O 1
ATOM 913 N N . ARG A 1 117 ? -6.552 15.376 15.172 1.00 80.44 117 ARG A N 1
ATOM 914 C CA . ARG A 1 117 ? -7.842 14.937 15.741 1.00 80.44 117 ARG A CA 1
ATOM 915 C C . ARG A 1 117 ? -8.697 14.170 14.733 1.00 80.44 117 ARG A C 1
ATOM 917 O O . ARG A 1 117 ? -9.382 13.218 15.116 1.00 80.44 117 ARG A O 1
ATOM 924 N N . VAL A 1 118 ? -8.665 14.581 13.466 1.00 81.19 118 VAL A N 1
ATOM 925 C CA . VAL A 1 118 ? -9.337 13.864 12.374 1.00 81.19 118 VAL A CA 1
ATOM 926 C C . VAL A 1 118 ? -8.736 12.470 12.218 1.00 81.19 118 VAL A C 1
ATOM 928 O O . VAL A 1 118 ? -9.493 11.507 12.122 1.00 81.19 118 VAL A O 1
ATOM 931 N N . ASP A 1 119 ? -7.412 12.344 12.289 1.00 80.19 119 ASP A N 1
ATOM 932 C CA . ASP A 1 119 ? -6.709 11.068 12.140 1.00 80.19 119 ASP A CA 1
ATOM 933 C C . ASP A 1 119 ? -7.038 10.090 13.279 1.00 80.19 119 ASP A C 1
ATOM 935 O O . ASP A 1 119 ? -7.299 8.912 13.024 1.00 80.19 119 ASP A O 1
ATOM 939 N N . ILE A 1 120 ? -7.118 10.571 14.530 1.00 84.38 120 ILE A N 1
ATOM 940 C CA . ILE A 1 120 ? -7.580 9.755 15.671 1.00 84.38 120 ILE A CA 1
ATOM 941 C C . ILE A 1 120 ? -8.999 9.240 15.417 1.00 84.38 120 ILE A C 1
ATOM 943 O O . ILE A 1 120 ? -9.237 8.034 15.461 1.00 84.38 120 ILE A O 1
ATOM 947 N N . THR A 1 121 ? -9.925 10.144 15.090 1.00 87.75 121 THR A N 1
ATOM 948 C CA . THR A 1 121 ? -11.338 9.790 14.882 1.00 87.75 121 THR A CA 1
ATOM 949 C C . THR A 1 121 ? -11.500 8.819 13.709 1.00 87.75 121 THR A C 1
ATOM 951 O O . THR A 1 121 ? -12.312 7.897 13.746 1.00 87.75 121 THR A O 1
ATOM 954 N N . ARG A 1 122 ? -10.726 9.015 12.637 1.00 88.56 122 ARG A N 1
ATOM 955 C CA . ARG A 1 122 ? -10.710 8.136 11.464 1.00 88.56 122 ARG A CA 1
ATOM 956 C C . ARG A 1 122 ? -10.274 6.727 11.846 1.00 88.56 122 ARG A C 1
ATOM 958 O O . ARG A 1 122 ? -10.918 5.766 11.429 1.00 88.56 122 ARG A O 1
ATOM 965 N N . ARG A 1 123 ? -9.214 6.604 12.645 1.00 91.06 123 ARG A N 1
ATOM 966 C CA . ARG A 1 123 ? -8.733 5.309 13.126 1.00 91.06 123 ARG A CA 1
ATOM 967 C C . ARG A 1 123 ? -9.789 4.593 13.959 1.00 91.06 123 ARG A C 1
ATOM 969 O O . ARG A 1 123 ? -10.057 3.429 13.683 1.00 91.06 123 ARG A O 1
ATOM 976 N N . GLU A 1 124 ? -10.385 5.278 14.932 1.00 93.19 124 GLU A N 1
ATOM 977 C CA . GLU A 1 124 ? -11.430 4.703 15.789 1.00 93.19 124 GLU A CA 1
ATOM 978 C C . GLU A 1 124 ? -12.580 4.151 14.944 1.00 93.19 124 GLU A C 1
ATOM 980 O O . GLU A 1 124 ? -12.926 2.983 15.069 1.00 93.19 124 GLU A O 1
ATOM 985 N N . ARG A 1 125 ? -13.066 4.921 13.963 1.00 93.75 125 ARG A N 1
ATOM 986 C CA . ARG A 1 125 ? -14.130 4.463 13.055 1.00 93.75 125 ARG A CA 1
ATOM 987 C C . ARG A 1 125 ? -13.754 3.219 12.257 1.00 93.75 125 ARG A C 1
ATOM 989 O O . ARG A 1 125 ? -14.608 2.369 12.021 1.00 93.75 125 ARG A O 1
ATOM 996 N N . VAL A 1 126 ? -12.506 3.115 11.800 1.00 96.44 126 VAL A N 1
ATOM 997 C CA . VAL A 1 126 ? -12.021 1.922 11.090 1.00 96.44 126 VAL A CA 1
ATOM 998 C C . VAL A 1 126 ? -11.958 0.721 12.039 1.00 96.44 126 VAL A C 1
ATOM 1000 O O . VAL A 1 126 ? -12.420 -0.367 11.684 1.00 96.44 126 VAL A O 1
ATOM 1003 N N . GLU A 1 127 ? -11.439 0.912 13.252 1.00 95.62 127 GLU A N 1
ATOM 1004 C CA . GLU A 1 127 ? -11.363 -0.134 14.278 1.00 95.62 127 GLU A CA 1
ATOM 1005 C C . GLU A 1 127 ? -12.759 -0.583 14.753 1.00 95.62 127 GLU A C 1
ATOM 1007 O O . GLU A 1 127 ? -12.974 -1.787 14.909 1.00 95.62 127 GLU A O 1
ATOM 1012 N N . ASP A 1 128 ? -13.739 0.322 14.835 1.00 96.12 128 ASP A N 1
ATOM 1013 C CA . ASP A 1 128 ? -15.151 0.026 15.131 1.00 96.12 128 ASP A CA 1
ATOM 1014 C C . ASP A 1 128 ? -15.797 -0.886 14.075 1.00 96.12 128 ASP A C 1
ATOM 1016 O O . ASP A 1 128 ? -16.684 -1.682 14.382 1.00 96.12 128 ASP A O 1
ATOM 1020 N N . GLN A 1 129 ? -15.317 -0.845 12.825 1.00 96.94 129 GLN A N 1
ATOM 1021 C CA . GLN A 1 129 ? -15.721 -1.798 11.778 1.00 96.94 129 GLN A CA 1
ATOM 1022 C C . GLN A 1 129 ? -15.009 -3.163 11.901 1.00 96.94 129 GLN A C 1
ATOM 1024 O O . GLN A 1 129 ? -15.110 -4.038 11.028 1.00 96.94 129 GLN A O 1
ATOM 1029 N N . GLY A 1 130 ? -14.263 -3.369 12.985 1.00 96.62 130 GLY A N 1
ATOM 1030 C CA . GLY A 1 130 ? -13.520 -4.584 13.283 1.00 96.62 130 GLY A CA 1
ATOM 1031 C C . GLY A 1 130 ? -12.232 -4.725 12.479 1.00 96.62 130 GLY A C 1
ATOM 1032 O O . GLY A 1 130 ? -11.726 -5.846 12.374 1.00 96.62 130 GLY A O 1
ATOM 1033 N N . TRP A 1 131 ? -11.708 -3.641 11.900 1.00 98.06 131 TRP A N 1
ATOM 1034 C CA . TRP A 1 131 ? -10.432 -3.657 11.186 1.00 98.06 131 TRP A CA 1
ATOM 1035 C C . TRP A 1 131 ? -9.245 -3.461 12.127 1.00 98.06 131 TRP A C 1
ATOM 1037 O O . TRP A 1 131 ? -9.327 -2.764 13.131 1.00 98.06 131 TRP A O 1
ATOM 1047 N N . ARG A 1 132 ? -8.105 -4.060 11.787 1.00 97.56 132 ARG A N 1
ATOM 1048 C CA . ARG A 1 132 ? -6.815 -3.805 12.434 1.00 97.56 132 ARG A CA 1
ATOM 1049 C C . ARG A 1 132 ? -5.995 -2.857 11.555 1.00 97.56 132 ARG A C 1
ATOM 1051 O O . ARG A 1 132 ? -5.594 -3.250 10.463 1.00 97.56 132 ARG A O 1
ATOM 1058 N N . MET A 1 133 ? -5.725 -1.640 12.036 1.00 97.00 133 MET A N 1
ATOM 1059 C CA . MET A 1 133 ? -4.934 -0.633 11.309 1.00 97.00 133 MET A CA 1
ATOM 1060 C C . MET A 1 133 ? -3.462 -0.589 11.756 1.00 97.00 133 MET A C 1
ATOM 1062 O O . MET A 1 133 ? -3.159 -0.303 12.916 1.00 97.00 133 MET A O 1
ATOM 1066 N N . VAL A 1 134 ? -2.520 -0.825 10.843 1.00 96.12 134 VAL A N 1
ATOM 1067 C CA . VAL A 1 134 ? -1.077 -0.646 11.076 1.00 96.12 134 VAL A CA 1
ATOM 1068 C C . VAL A 1 134 ? -0.633 0.684 10.468 1.00 96.12 134 VAL A C 1
ATOM 1070 O O . VAL A 1 134 ? -0.679 0.860 9.258 1.00 96.12 134 VAL A O 1
ATOM 1073 N N . ARG A 1 135 ? -0.185 1.620 11.308 1.00 93.12 135 ARG A N 1
ATOM 1074 C CA . ARG A 1 135 ? 0.359 2.908 10.852 1.00 93.12 135 ARG A CA 1
ATOM 1075 C C . ARG A 1 135 ? 1.823 2.755 10.454 1.00 93.12 135 ARG A C 1
ATOM 1077 O O . ARG A 1 135 ? 2.586 2.080 11.162 1.00 93.12 135 ARG A O 1
ATOM 1084 N N . ILE A 1 136 ? 2.184 3.382 9.345 1.00 92.38 136 ILE A N 1
ATOM 1085 C CA . ILE A 1 136 ? 3.515 3.336 8.740 1.00 92.38 136 ILE A CA 1
ATOM 1086 C C . ILE A 1 136 ? 4.040 4.759 8.634 1.00 92.38 136 ILE A C 1
ATOM 1088 O O . ILE A 1 136 ? 3.278 5.651 8.297 1.00 92.38 136 ILE A O 1
ATOM 1092 N N . THR A 1 137 ? 5.316 4.994 8.905 1.00 90.38 137 THR A N 1
ATOM 1093 C CA . THR A 1 137 ? 5.971 6.279 8.611 1.00 90.38 137 THR A CA 1
ATOM 1094 C C . THR A 1 137 ? 7.082 6.085 7.583 1.00 90.38 137 THR A C 1
ATOM 1096 O O . THR A 1 137 ? 7.451 4.961 7.240 1.00 90.38 137 THR A O 1
ATOM 1099 N N . ASP A 1 138 ? 7.679 7.174 7.101 1.00 84.94 138 ASP A N 1
ATOM 1100 C CA . ASP A 1 138 ? 8.844 7.088 6.208 1.00 84.94 138 ASP A CA 1
ATOM 1101 C C . ASP A 1 138 ? 10.044 6.362 6.843 1.00 84.94 138 ASP A C 1
ATOM 1103 O O . ASP A 1 138 ? 10.903 5.841 6.129 1.00 84.94 138 ASP A O 1
ATOM 1107 N N . ASP A 1 139 ? 10.103 6.286 8.175 1.00 87.56 139 ASP A N 1
ATOM 1108 C CA . ASP A 1 139 ? 11.153 5.571 8.902 1.00 87.56 139 ASP A CA 1
ATOM 1109 C C . ASP A 1 139 ? 10.991 4.049 8.852 1.00 87.56 139 ASP A C 1
ATOM 1111 O O . ASP A 1 139 ? 11.977 3.325 8.971 1.00 87.56 139 ASP A O 1
ATOM 1115 N N . ASP A 1 140 ? 9.779 3.547 8.620 1.00 90.88 140 ASP A N 1
ATOM 1116 C CA . ASP A 1 140 ? 9.485 2.114 8.680 1.00 90.88 140 ASP A CA 1
ATOM 1117 C C . ASP A 1 140 ? 10.075 1.304 7.527 1.00 90.88 140 ASP A C 1
ATOM 1119 O O . ASP A 1 140 ? 10.238 0.092 7.651 1.00 90.88 140 ASP A O 1
ATOM 1123 N N . LEU A 1 141 ? 10.411 1.955 6.412 1.00 87.25 141 LEU A N 1
ATOM 1124 C CA . LEU A 1 141 ? 11.156 1.328 5.316 1.00 87.25 141 LEU A CA 1
ATOM 1125 C C . LEU A 1 141 ? 12.670 1.554 5.431 1.00 87.25 141 LEU A C 1
ATOM 1127 O O . LEU A 1 141 ? 13.441 0.952 4.678 1.00 87.25 141 LEU A O 1
ATOM 1131 N N . LYS A 1 142 ? 13.127 2.393 6.370 1.00 86.69 142 LYS A N 1
ATOM 1132 C CA . LYS A 1 142 ? 14.559 2.580 6.632 1.00 86.69 142 LYS A CA 1
ATOM 1133 C C . LYS A 1 142 ? 15.118 1.345 7.345 1.00 86.69 142 LYS A C 1
ATOM 1135 O O . LYS A 1 142 ? 14.391 0.541 7.926 1.00 86.69 142 LYS A O 1
ATOM 1140 N N . ASN A 1 143 ? 16.438 1.168 7.274 1.00 85.94 143 ASN A N 1
ATOM 1141 C CA . ASN A 1 143 ? 17.161 0.080 7.951 1.00 85.94 143 ASN A CA 1
ATOM 1142 C C . ASN A 1 143 ? 16.615 -1.338 7.655 1.00 85.94 143 ASN A C 1
ATOM 1144 O O . ASN A 1 143 ? 16.686 -2.228 8.499 1.00 85.94 143 ASN A O 1
ATOM 1148 N N . GLY A 1 144 ? 16.059 -1.553 6.456 1.00 87.75 144 GLY A N 1
ATOM 1149 C CA . GLY A 1 144 ? 15.574 -2.859 5.992 1.00 87.75 144 GLY A CA 1
ATOM 1150 C C . GLY A 1 144 ? 14.146 -3.227 6.412 1.00 87.75 144 GLY A C 1
ATOM 1151 O O . GLY A 1 144 ? 13.693 -4.314 6.065 1.00 87.75 144 GLY A O 1
ATOM 1152 N N . GLY A 1 145 ? 13.434 -2.361 7.141 1.00 94.38 145 GLY A N 1
ATOM 1153 C CA . GLY A 1 145 ? 11.994 -2.487 7.411 1.00 94.38 145 GLY A CA 1
ATOM 1154 C C . GLY A 1 145 ? 11.537 -3.743 8.162 1.00 94.38 145 GLY A C 1
ATOM 1155 O O . GLY A 1 145 ? 10.363 -4.115 8.108 1.00 94.38 145 GLY A O 1
ATOM 1156 N N . LEU A 1 146 ? 12.441 -4.410 8.885 1.00 94.19 146 LEU A N 1
ATOM 1157 C CA . LEU A 1 146 ? 12.137 -5.641 9.626 1.00 94.19 146 LEU A CA 1
ATOM 1158 C C . LEU A 1 146 ? 11.020 -5.448 10.659 1.00 94.19 146 LEU A C 1
ATOM 1160 O O . LEU A 1 146 ? 10.173 -6.326 10.825 1.00 94.19 146 LEU A O 1
ATOM 1164 N N . GLU A 1 147 ? 10.986 -4.293 11.325 1.00 94.25 147 GLU A N 1
ATOM 1165 C CA . GLU A 1 147 ? 9.945 -3.986 12.306 1.00 94.25 147 GLU A CA 1
ATOM 1166 C C . GLU A 1 147 ? 8.572 -3.811 11.645 1.00 94.25 147 GLU A C 1
ATOM 1168 O O . GLU A 1 147 ? 7.571 -4.316 12.158 1.00 94.25 147 GLU A O 1
ATOM 1173 N N . LEU A 1 148 ? 8.507 -3.179 10.468 1.00 95.88 148 LEU A N 1
ATOM 1174 C CA . LEU A 1 148 ? 7.276 -3.121 9.680 1.00 95.88 148 LEU A CA 1
ATOM 1175 C C . LEU A 1 148 ? 6.799 -4.531 9.316 1.00 95.88 148 LEU A C 1
ATOM 1177 O O . LEU A 1 148 ? 5.642 -4.868 9.575 1.00 95.88 148 LEU A O 1
ATOM 1181 N N . LEU A 1 149 ? 7.690 -5.384 8.795 1.00 96.50 149 LEU A N 1
ATOM 1182 C CA . LEU A 1 149 ? 7.343 -6.768 8.459 1.00 96.50 149 LEU A CA 1
ATOM 1183 C C . LEU A 1 149 ? 6.814 -7.530 9.675 1.00 96.50 149 LEU A C 1
ATOM 1185 O O . LEU A 1 149 ? 5.817 -8.244 9.566 1.00 96.50 149 LEU A O 1
ATOM 1189 N N . ARG A 1 150 ? 7.443 -7.363 10.842 1.00 95.81 150 ARG A N 1
ATOM 1190 C CA . ARG A 1 150 ? 7.013 -8.004 12.088 1.00 95.81 150 ARG A CA 1
ATOM 1191 C C . ARG A 1 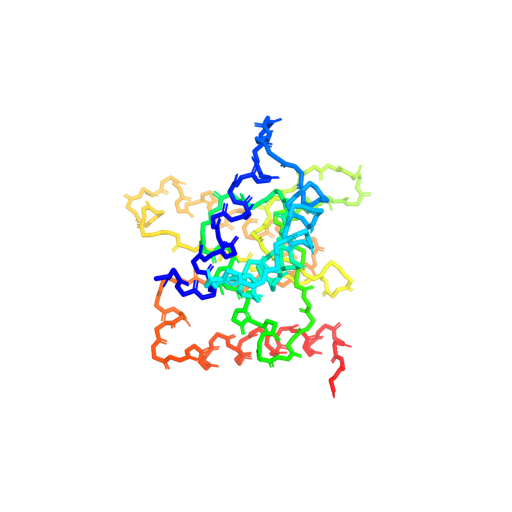150 ? 5.606 -7.559 12.491 1.00 95.81 150 ARG A C 1
ATOM 1193 O O . ARG A 1 150 ? 4.765 -8.412 12.777 1.00 95.81 150 ARG A O 1
ATOM 1200 N N . ARG A 1 151 ? 5.333 -6.249 12.487 1.00 96.94 151 ARG A N 1
ATOM 1201 C CA . ARG A 1 151 ? 4.022 -5.682 12.853 1.00 96.94 151 ARG A CA 1
ATOM 1202 C C . ARG A 1 151 ? 2.919 -6.134 11.899 1.00 96.94 151 ARG A C 1
ATOM 1204 O O . ARG A 1 151 ? 1.860 -6.561 12.356 1.00 96.94 151 ARG A O 1
ATOM 1211 N N . VAL A 1 152 ? 3.176 -6.093 10.592 1.00 97.56 152 VAL A N 1
ATOM 1212 C CA . VAL A 1 152 ? 2.202 -6.508 9.571 1.00 97.56 152 VAL A CA 1
ATOM 1213 C C . VAL A 1 152 ? 1.950 -8.013 9.638 1.00 97.56 152 VAL A C 1
ATOM 1215 O O . VAL A 1 152 ? 0.797 -8.439 9.655 1.00 97.56 152 VAL A O 1
ATOM 1218 N N . ARG A 1 153 ? 3.008 -8.826 9.758 1.00 96.94 153 ARG A N 1
ATOM 1219 C CA . ARG A 1 153 ? 2.882 -10.281 9.904 1.00 96.94 153 ARG A CA 1
ATOM 1220 C C . ARG A 1 153 ? 2.050 -10.641 11.131 1.00 96.94 153 ARG A C 1
ATOM 1222 O O . ARG A 1 153 ? 1.140 -11.451 11.018 1.00 96.94 153 ARG A O 1
ATOM 1229 N N . ALA A 1 154 ? 2.319 -10.014 12.275 1.00 97.06 154 ALA A N 1
ATOM 1230 C CA . ALA A 1 154 ? 1.550 -10.241 13.495 1.00 97.06 154 ALA A CA 1
ATOM 1231 C C . ALA A 1 154 ? 0.060 -9.904 13.310 1.00 97.06 154 ALA A C 1
ATOM 1233 O O . ALA A 1 154 ? -0.786 -10.738 13.624 1.00 97.06 154 ALA A O 1
ATOM 1234 N N . ALA A 1 155 ? -0.255 -8.735 12.737 1.00 97.81 155 ALA A N 1
ATOM 1235 C CA . ALA A 1 155 ? -1.635 -8.308 12.490 1.00 97.81 155 ALA A CA 1
ATOM 1236 C C . ALA A 1 155 ? -2.398 -9.272 11.567 1.00 97.81 155 ALA A C 1
ATOM 1238 O O . ALA A 1 155 ? -3.575 -9.553 11.773 1.00 97.81 155 ALA A O 1
ATOM 1239 N N . LEU A 1 156 ? -1.723 -9.796 10.548 1.00 97.81 156 LEU A N 1
ATOM 1240 C CA . LEU A 1 156 ? -2.291 -10.762 9.615 1.00 97.81 156 LEU A CA 1
ATOM 1241 C C . LEU A 1 156 ? -2.462 -12.157 10.253 1.00 97.81 156 LEU A C 1
ATOM 1243 O O . LEU A 1 156 ? -3.527 -12.751 10.080 1.00 97.81 156 LEU A O 1
ATOM 1247 N N . THR A 1 157 ? -1.489 -12.665 11.029 1.00 96.69 157 THR A N 1
ATOM 1248 C CA . THR A 1 157 ? -1.633 -13.938 11.777 1.00 96.69 157 THR A CA 1
ATOM 1249 C C . THR A 1 157 ? -2.803 -13.873 12.750 1.00 96.69 157 THR A C 1
ATOM 1251 O O . THR A 1 157 ? -3.606 -14.801 12.804 1.00 96.69 157 THR A O 1
ATOM 1254 N N . GLU A 1 158 ? -2.916 -12.779 13.510 1.00 96.75 158 GLU A N 1
ATOM 1255 C CA . GLU A 1 158 ? -3.997 -12.555 14.479 1.00 96.75 158 GLU A CA 1
ATOM 1256 C C . GLU A 1 158 ? -5.380 -12.668 13.819 1.00 96.75 158 GLU A C 1
ATOM 1258 O O . GLU A 1 158 ? -6.342 -13.129 14.428 1.00 96.75 158 GLU A O 1
ATOM 1263 N N . ARG A 1 159 ? -5.464 -12.312 12.534 1.00 96.56 159 ARG A N 1
ATOM 1264 C CA . ARG A 1 159 ? -6.681 -12.378 11.720 1.00 96.56 159 ARG A CA 1
ATOM 1265 C C . ARG A 1 159 ? -6.822 -13.667 10.910 1.00 96.56 159 ARG A C 1
ATOM 1267 O O . ARG A 1 159 ? -7.710 -13.767 10.068 1.00 96.56 159 ARG A O 1
ATOM 1274 N N . GLY A 1 160 ? -5.987 -14.668 11.187 1.00 94.06 160 GLY A N 1
ATOM 1275 C CA . GLY A 1 160 ? -6.102 -16.013 10.629 1.00 94.06 160 GLY A CA 1
ATOM 1276 C C . GLY A 1 160 ? -5.335 -16.243 9.329 1.00 94.06 160 GLY A C 1
ATOM 1277 O O . GLY A 1 160 ? -5.566 -17.266 8.679 1.00 94.06 160 GLY A O 1
ATOM 1278 N N . ALA A 1 161 ? -4.423 -15.342 8.941 1.00 92.06 161 ALA A N 1
ATOM 1279 C CA . ALA A 1 161 ? -3.496 -15.626 7.853 1.00 92.06 161 ALA A CA 1
ATOM 1280 C C . ALA A 1 161 ? -2.628 -16.842 8.202 1.00 92.06 161 ALA A C 1
ATOM 1282 O O . ALA A 1 161 ? -2.131 -16.978 9.322 1.00 92.06 161 ALA A O 1
ATOM 1283 N N . ARG A 1 162 ? -2.447 -17.723 7.220 1.00 85.12 162 ARG A N 1
ATOM 1284 C CA . ARG A 1 162 ? -1.545 -18.871 7.292 1.00 85.12 162 ARG A CA 1
ATOM 1285 C C . ARG A 1 162 ? -0.527 -18.720 6.169 1.00 85.12 162 ARG A C 1
ATOM 1287 O O . ARG A 1 162 ? -0.909 -18.358 5.056 1.00 85.12 162 ARG A O 1
ATOM 1294 N N . TRP A 1 163 ? 0.734 -18.960 6.488 1.00 73.44 163 TRP A N 1
ATOM 1295 C CA . TRP A 1 163 ? 1.879 -18.916 5.579 1.00 73.44 163 TRP A CA 1
ATOM 1296 C C . TRP A 1 163 ? 2.662 -20.206 5.706 1.00 73.44 163 TRP A C 1
ATOM 1298 O O . TRP A 1 163 ? 2.715 -20.727 6.845 1.00 73.44 163 TRP A O 1
#

InterPro domains:
  IPR011335 Restriction endonuclease type II-like [SSF52980] (54-158)

Mean predicted aligned error: 4.32 Å

Organism: NCBI:txid1259201

Foldseek 3Di:
DDDLLVLLLVLQQQQEDPDHVDHLVRQCVVLVPDPPDPCSVSSNSSSVLHDYHQPDSVLSVVQVLLVVVVHDGWDAQDFDAAPVRHTQDGAGTDDVLLLETEHEDDPVQPPDPVSVVVVVVSVVSSVVSVHHYDYHYPCCPPPPNVVVNVVRVVSSVVSPDDD

Radius of gyration: 17.22 Å; Cα contacts (8 Å, |Δi|>4): 217; chains: 1; bounding box: 44×40×44 Å

Nearest PDB structures (foldseek):
  2e9c-assembly1_A  TM=3.858E-01  e=6.381E+00  Escherichia coli
  1jp3-assembly1_B  TM=3.828E-01  e=6.381E+00  Escherichia coli
  3sgt-assembly1_B  TM=3.945E-01  e=6.381E+00  Escherichia coli O6
  5cqj-assembly1_B  TM=3.896E-01  e=8.627E+00  Escherichia coli K-12

pLDDT: mean 92.12, std 8.25, range [54.5, 98.56]

Sequence (163 aa):
MLPRVELVAVADFLCSGRNPWHTPDELRAVAARLIGRRGCRALREAAGLTRVAVDSPQETKTRLFLVDAGMPEPVVNFEIRDSTGVFVARVDLAWPRLRVCLEHEGDGHRSDPRQFRVDITRRERVEDQGWRMVRITDDDLKNGGLELLRRVRAALTERGARW